Protein AF-A0A350XIQ3-F1 (afdb_monomer_lite)

Foldseek 3Di:
DPDDDDPVVVVVVLVDFPDDCPPVVVPAPPVLVVLVVVCRSVLHADDPVNLVVRCVRCVVCNVCSVVSVVCRVCVVVQLVVVVVVVCVVPVCLPPVVHVCPPVVSVVVVSSVSSD

Secondary structure (DSSP, 8-state):
-PPPPPHHHHHHHHH--SS--TTGGGTS-TTTHHHHHHHHHTT-PPPHHHHHHHHHH-GGGGGGHHHHHHHHHTHHHHHHHHHHHHHHHSTTTTSTTSTT-SHHHHHHHHHHHH-

Radius of gyration: 18.2 Å; chains: 1; bounding box: 52×26×42 Å

Structure (mmCIF, N/CA/C/O backbone):
data_AF-A0A350XIQ3-F1
#
_entry.id   AF-A0A350XIQ3-F1
#
loop_
_atom_site.group_PDB
_atom_site.id
_atom_site.type_symbol
_atom_site.label_atom_id
_atom_site.label_alt_id
_atom_site.label_comp_id
_atom_site.label_asym_id
_atom_site.label_entity_id
_atom_site.label_seq_id
_atom_site.pdbx_PDB_ins_code
_atom_site.Cartn_x
_atom_site.Cartn_y
_atom_site.Cartn_z
_atom_site.occupancy
_atom_site.B_iso_or_equiv
_atom_site.auth_seq_id
_atom_site.auth_comp_id
_atom_site.auth_asym_id
_atom_site.auth_atom_id
_atom_site.pdbx_PDB_model_num
ATOM 1 N N . MET A 1 1 ? 32.479 2.112 -3.046 1.00 43.81 1 MET A N 1
ATOM 2 C CA . MET A 1 1 ? 32.326 2.267 -1.583 1.00 43.81 1 MET A CA 1
ATOM 3 C C . MET A 1 1 ? 31.032 3.039 -1.348 1.00 43.81 1 MET A C 1
ATOM 5 O O . MET A 1 1 ? 30.939 4.151 -1.851 1.00 43.81 1 MET A O 1
ATOM 9 N N . LYS A 1 2 ? 29.997 2.452 -0.727 1.00 54.66 2 LYS A N 1
ATOM 10 C CA . LYS A 1 2 ? 28.789 3.227 -0.379 1.00 54.66 2 LYS A CA 1
ATOM 11 C C . LYS A 1 2 ? 29.186 4.212 0.734 1.00 54.66 2 LYS A C 1
ATOM 13 O O . LYS A 1 2 ? 29.777 3.752 1.710 1.00 54.66 2 LYS A O 1
ATOM 18 N N . PRO A 1 3 ? 28.948 5.527 0.591 1.00 69.25 3 PRO A N 1
ATOM 19 C CA . PRO A 1 3 ? 29.254 6.475 1.655 1.00 69.25 3 PRO A CA 1
ATOM 20 C C . PRO A 1 3 ? 28.438 6.124 2.904 1.00 69.25 3 PRO A C 1
ATOM 22 O O . PRO A 1 3 ? 27.265 5.758 2.803 1.00 69.25 3 PRO A O 1
ATOM 25 N N . ALA A 1 4 ? 29.068 6.194 4.076 1.00 82.62 4 ALA A N 1
ATOM 26 C CA . ALA A 1 4 ? 28.374 5.989 5.339 1.00 82.62 4 ALA A CA 1
ATOM 27 C C . ALA A 1 4 ? 27.405 7.156 5.583 1.00 82.62 4 ALA A C 1
ATOM 29 O O . ALA A 1 4 ? 27.775 8.319 5.425 1.00 82.62 4 ALA A O 1
ATOM 30 N N . LEU A 1 5 ? 26.164 6.842 5.958 1.00 87.69 5 LEU A N 1
ATOM 31 C CA . LEU A 1 5 ? 25.170 7.850 6.323 1.00 87.69 5 LEU A CA 1
ATOM 32 C C . LEU A 1 5 ? 25.578 8.533 7.633 1.00 87.69 5 LEU A C 1
ATOM 34 O O . LEU A 1 5 ? 26.042 7.861 8.558 1.00 87.69 5 LEU A O 1
ATOM 38 N N . SER A 1 6 ? 25.368 9.847 7.725 1.00 92.56 6 SER A N 1
ATOM 39 C CA . SER A 1 6 ? 25.554 10.576 8.981 1.00 92.56 6 SER A CA 1
ATOM 40 C C . SER A 1 6 ? 24.507 10.157 10.015 1.00 92.56 6 SER A C 1
ATOM 42 O O . SER A 1 6 ? 23.413 9.714 9.660 1.00 92.56 6 SER A O 1
ATOM 44 N N . GLU A 1 7 ? 24.809 10.335 11.302 1.00 92.25 7 GLU A N 1
ATOM 45 C CA . GLU A 1 7 ? 23.848 10.049 12.378 1.00 92.25 7 GLU A CA 1
ATOM 46 C C . GLU A 1 7 ? 22.561 10.868 12.231 1.00 92.25 7 GLU A C 1
ATOM 48 O O . GLU A 1 7 ? 21.470 10.335 12.403 1.00 92.25 7 GLU A O 1
ATOM 53 N N . ALA A 1 8 ? 22.667 12.126 11.793 1.00 91.06 8 ALA A N 1
ATOM 54 C CA . ALA A 1 8 ? 21.501 12.955 11.499 1.00 91.06 8 ALA A CA 1
ATOM 55 C C . ALA A 1 8 ? 20.597 12.326 10.424 1.00 91.06 8 ALA A C 1
ATOM 57 O O . ALA A 1 8 ? 19.379 12.309 10.576 1.00 91.06 8 ALA A O 1
ATOM 58 N N . VAL A 1 9 ? 21.181 11.762 9.359 1.00 88.56 9 VAL A N 1
ATOM 59 C CA . VAL A 1 9 ? 20.410 11.083 8.307 1.00 88.56 9 VAL A CA 1
ATOM 60 C C . VAL A 1 9 ? 19.787 9.787 8.824 1.00 88.56 9 VAL A C 1
ATOM 62 O O . VAL A 1 9 ? 18.633 9.510 8.512 1.00 88.56 9 VAL A O 1
ATOM 65 N N . LYS A 1 10 ? 20.492 9.012 9.654 1.00 86.81 10 LYS A N 1
ATOM 66 C CA . LYS A 1 10 ? 19.928 7.800 10.274 1.00 86.81 10 LYS A CA 1
ATOM 67 C C . LYS A 1 10 ? 18.735 8.122 11.173 1.00 86.81 10 LYS A C 1
ATOM 69 O O . LYS A 1 10 ? 17.738 7.410 11.130 1.00 86.81 10 LYS A O 1
ATOM 74 N N . GLU A 1 11 ? 18.811 9.201 11.946 1.00 88.12 11 GLU A N 1
ATOM 75 C CA . GLU A 1 11 ? 17.697 9.660 12.782 1.00 88.12 11 GLU A CA 1
ATOM 76 C C . GLU A 1 11 ? 16.508 10.155 11.954 1.00 88.12 11 GLU A C 1
ATOM 78 O O . GLU A 1 11 ? 15.363 9.919 12.331 1.00 88.12 11 GLU A O 1
ATOM 83 N N . LEU A 1 12 ? 16.751 10.790 10.805 1.00 86.75 12 LEU A N 1
ATOM 84 C CA . 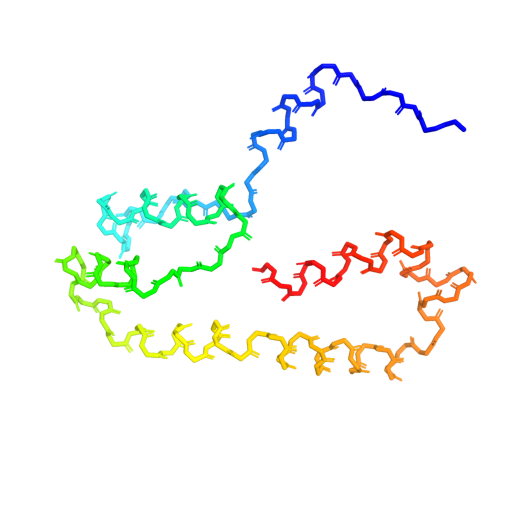LEU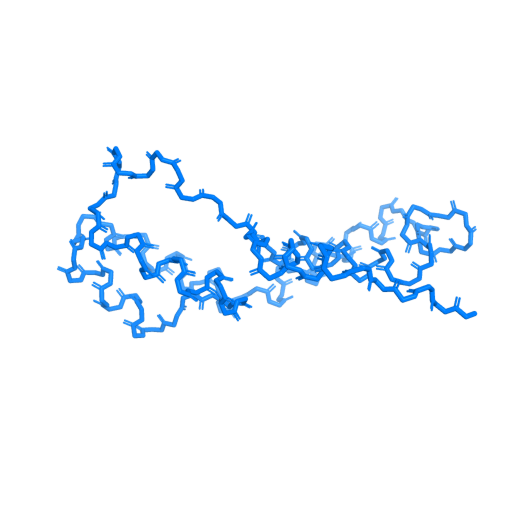 A 1 12 ? 15.679 11.159 9.880 1.00 86.75 12 LEU A CA 1
ATOM 85 C C . LEU A 1 12 ? 15.021 9.932 9.245 1.00 86.75 12 LEU A C 1
ATOM 87 O O . LEU A 1 12 ? 13.802 9.905 9.148 1.00 86.75 12 LEU A O 1
ATOM 91 N N . ILE A 1 13 ? 15.793 8.903 8.879 1.00 82.62 13 ILE A N 1
ATOM 92 C CA . ILE A 1 13 ? 15.247 7.646 8.342 1.00 82.62 13 ILE A CA 1
ATOM 93 C C . ILE A 1 13 ? 14.326 6.974 9.363 1.00 82.62 13 ILE A C 1
ATOM 95 O O . ILE A 1 13 ? 13.242 6.541 9.000 1.00 82.62 13 ILE A O 1
ATOM 99 N N . LYS A 1 14 ? 14.709 6.940 10.646 1.00 78.00 14 LYS A N 1
ATOM 100 C CA . LYS A 1 14 ? 13.860 6.382 11.715 1.00 78.00 14 LYS A CA 1
ATOM 101 C C . LYS A 1 14 ? 12.564 7.166 11.941 1.00 78.00 14 LYS A C 1
ATOM 103 O O . LYS A 1 14 ? 11.611 6.615 12.473 1.00 78.00 14 LYS A O 1
ATOM 108 N N . LYS A 1 15 ? 12.556 8.460 11.614 1.00 79.00 15 LYS A N 1
ATOM 109 C CA . LYS A 1 15 ? 11.393 9.350 11.763 1.00 79.00 15 LYS A CA 1
ATOM 110 C C . LYS A 1 15 ? 10.566 9.464 10.488 1.00 79.00 15 LYS A C 1
ATOM 112 O O . LYS A 1 15 ? 9.512 10.096 10.520 1.00 79.00 15 LYS A O 1
ATOM 117 N N . ALA A 1 16 ? 11.065 8.937 9.374 1.00 80.31 16 ALA A N 1
ATOM 118 C CA . ALA A 1 16 ? 10.355 8.965 8.114 1.00 80.31 16 ALA A CA 1
ATOM 119 C C . ALA A 1 16 ? 9.118 8.077 8.247 1.00 80.31 16 ALA A C 1
ATOM 121 O O . ALA A 1 16 ? 9.226 6.900 8.575 1.00 80.31 16 ALA A O 1
ATOM 122 N N . ARG A 1 17 ? 7.957 8.679 8.008 1.00 79.75 17 ARG A N 1
ATOM 123 C CA . ARG A 1 17 ? 6.666 8.000 7.934 1.00 79.75 17 ARG A CA 1
ATOM 124 C C . ARG A 1 17 ? 6.203 8.037 6.496 1.00 79.75 17 ARG A C 1
ATOM 126 O O . ARG A 1 17 ? 6.442 9.038 5.814 1.00 79.75 17 ARG A O 1
ATOM 133 N N . ILE A 1 18 ? 5.581 6.957 6.046 1.00 79.56 18 ILE A N 1
ATOM 134 C CA . ILE A 1 18 ? 5.051 6.889 4.686 1.00 79.56 18 ILE A CA 1
ATOM 135 C C . ILE A 1 18 ? 3.729 7.652 4.648 1.00 79.56 18 ILE A C 1
ATOM 137 O O . ILE A 1 18 ? 3.550 8.535 3.809 1.00 79.56 18 ILE A O 1
ATOM 141 N N . VAL A 1 19 ? 2.844 7.385 5.610 1.00 84.88 19 VAL A N 1
ATOM 142 C CA . VAL A 1 19 ? 1.549 8.057 5.721 1.00 84.88 19 VAL A CA 1
ATOM 143 C C . VAL A 1 19 ? 1.586 9.144 6.797 1.00 84.88 19 VAL A C 1
ATOM 145 O O . VAL A 1 19 ? 2.022 8.942 7.930 1.00 84.88 19 VAL A O 1
ATOM 148 N N . SER A 1 20 ? 1.085 10.333 6.454 1.00 87.88 20 SER A N 1
ATOM 149 C CA . SER A 1 20 ? 0.811 11.391 7.429 1.00 87.88 20 SER A CA 1
ATOM 150 C C . SER A 1 20 ? -0.659 11.361 7.833 1.00 87.88 20 SER A C 1
ATOM 152 O O . SER A 1 20 ? -1.540 11.541 6.995 1.00 87.88 20 SER A O 1
ATOM 154 N N . PHE A 1 21 ? -0.918 11.207 9.131 1.00 90.06 21 PHE A N 1
ATOM 155 C CA . PHE A 1 21 ? -2.268 11.255 9.709 1.00 90.06 21 PHE A CA 1
ATOM 156 C C . PHE A 1 21 ? -2.675 12.656 10.189 1.00 90.06 21 PHE A C 1
ATOM 158 O O . PHE A 1 21 ? -3.694 12.818 10.853 1.00 90.06 21 PHE A O 1
ATOM 165 N N . SER A 1 22 ? -1.885 13.684 9.867 1.00 90.00 22 SER A N 1
ATOM 166 C CA . SER A 1 22 ? -2.202 15.068 10.230 1.00 90.00 22 SER A CA 1
ATOM 167 C C . SER A 1 22 ? -3.556 15.486 9.644 1.00 90.00 22 SER A C 1
ATOM 169 O O . SER A 1 22 ? -3.751 15.422 8.429 1.00 90.00 22 SER A O 1
ATOM 171 N N . GLY A 1 23 ? -4.489 15.917 10.496 1.00 89.88 23 GLY A N 1
ATOM 172 C CA . GLY A 1 23 ? -5.822 16.370 10.093 1.00 89.88 23 GLY A CA 1
ATOM 173 C C . GLY A 1 23 ? -6.876 15.263 10.024 1.00 89.88 23 GLY A C 1
ATOM 174 O O . GLY A 1 23 ? -8.040 15.552 9.741 1.00 89.88 23 GLY A O 1
ATOM 175 N N . TRP A 1 24 ? -6.512 14.010 10.311 1.00 91.12 24 TRP A N 1
ATOM 176 C CA . TRP A 1 24 ? -7.470 12.903 10.362 1.00 91.12 24 TRP A CA 1
ATOM 177 C C . TRP A 1 24 ? -8.418 13.000 11.554 1.00 91.12 24 TRP A C 1
ATOM 179 O O . TRP A 1 24 ? -9.500 12.427 11.507 1.00 91.12 24 TRP A O 1
ATOM 189 N N . GLU A 1 25 ? -8.083 13.780 12.579 1.00 89.50 25 GLU A N 1
ATOM 190 C CA . GLU A 1 25 ? -8.940 14.042 13.738 1.00 89.50 25 GLU A CA 1
ATOM 191 C C . GLU A 1 25 ? -10.284 14.684 13.350 1.00 89.50 25 GLU A C 1
ATOM 193 O O . GLU A 1 25 ? -11.246 14.615 14.114 1.00 89.50 25 GLU A O 1
ATOM 198 N N . ALA A 1 26 ? -10.371 15.297 12.162 1.00 87.50 26 ALA A N 1
ATOM 199 C CA . ALA A 1 26 ? -11.610 15.861 11.631 1.00 87.50 26 ALA A CA 1
ATOM 200 C C . ALA A 1 26 ? -12.608 14.793 11.145 1.00 87.50 26 ALA A C 1
ATOM 202 O O . ALA A 1 26 ? -13.806 15.064 11.077 1.00 87.50 26 ALA A O 1
ATOM 203 N N . THR A 1 27 ? -12.131 13.599 10.783 1.00 83.62 27 THR A N 1
ATOM 204 C CA . THR A 1 27 ? -12.935 12.531 10.160 1.00 83.62 27 THR A CA 1
ATOM 205 C C . THR A 1 27 ? -12.869 11.199 10.907 1.00 83.62 27 THR A C 1
ATOM 207 O O . THR A 1 27 ? -13.730 10.346 10.707 1.00 83.62 27 THR A O 1
ATOM 210 N N . HIS A 1 28 ? -11.888 11.024 11.792 1.00 86.50 28 HIS A N 1
ATOM 211 C CA . HIS A 1 28 ? -11.614 9.795 12.524 1.00 86.50 28 HIS A CA 1
ATOM 212 C C . HIS A 1 28 ? -11.530 10.083 14.027 1.00 86.50 28 HIS A C 1
ATOM 214 O O . HIS A 1 28 ? -10.922 11.077 14.434 1.00 86.50 28 HIS A O 1
ATOM 220 N N . PRO A 1 29 ? -12.081 9.205 14.885 1.00 89.94 29 PRO A N 1
ATOM 221 C CA . PRO A 1 29 ? -11.858 9.299 16.320 1.00 89.94 29 PRO A CA 1
ATOM 222 C C . PRO A 1 29 ? -10.355 9.319 16.655 1.00 89.94 29 PRO A C 1
ATOM 224 O O . PRO A 1 29 ? -9.609 8.481 16.145 1.00 89.94 29 PRO A O 1
ATOM 227 N N . PRO A 1 30 ? -9.886 10.179 17.577 1.00 90.88 30 PRO A N 1
ATOM 228 C CA . PRO A 1 30 ? -8.470 10.219 17.950 1.00 90.88 30 PRO A CA 1
ATOM 229 C C . PRO A 1 30 ? -7.917 8.865 18.423 1.00 90.88 30 PRO A C 1
ATOM 231 O O . PRO A 1 30 ? -6.734 8.590 18.271 1.00 90.88 30 PRO A O 1
ATOM 234 N N . ALA A 1 31 ? -8.783 7.998 18.959 1.00 90.88 31 ALA A N 1
ATOM 235 C CA . ALA A 1 31 ? -8.422 6.666 19.435 1.00 90.88 31 ALA A CA 1
ATOM 236 C C . ALA A 1 31 ? -8.016 5.679 18.324 1.00 90.88 31 ALA A C 1
ATOM 238 O O . ALA A 1 31 ? -7.315 4.718 18.628 1.00 90.88 31 ALA A O 1
ATOM 239 N N . ILE A 1 32 ? -8.426 5.888 17.063 1.00 91.94 32 ILE A N 1
ATOM 240 C CA . ILE A 1 32 ? -8.069 4.972 15.961 1.00 91.94 32 ILE A CA 1
ATOM 241 C C . ILE A 1 32 ? -6.796 5.384 15.219 1.00 91.94 32 ILE A C 1
ATOM 243 O O . ILE A 1 32 ? -6.149 4.532 14.620 1.00 91.94 32 ILE A O 1
ATOM 247 N N . ILE A 1 33 ? -6.385 6.653 15.301 1.00 93.19 33 ILE A N 1
ATOM 248 C CA . ILE A 1 33 ? -5.171 7.158 14.635 1.00 93.19 33 ILE A CA 1
ATOM 249 C C . ILE A 1 33 ? -3.905 6.386 15.062 1.00 93.19 33 ILE A C 1
ATOM 251 O O . ILE A 1 33 ? -3.142 5.988 14.180 1.00 93.19 33 ILE A O 1
ATOM 255 N N . PRO A 1 34 ? -3.679 6.078 16.359 1.00 93.25 34 PRO A N 1
ATOM 256 C CA . PRO A 1 34 ? -2.527 5.278 16.775 1.00 93.25 34 PRO A CA 1
ATOM 257 C C . PRO A 1 34 ? -2.487 3.868 16.174 1.00 93.25 34 PRO A C 1
ATOM 259 O O . PRO A 1 34 ? -1.399 3.329 16.001 1.00 93.25 34 PRO A O 1
ATOM 262 N N . LEU A 1 35 ? -3.641 3.275 15.840 1.00 93.62 35 LEU A N 1
ATOM 263 C CA . LEU A 1 35 ? -3.700 1.945 15.222 1.00 93.62 35 LEU A CA 1
ATOM 264 C C . LEU A 1 35 ? -3.174 1.982 13.785 1.00 93.62 35 LEU A C 1
ATOM 266 O O . LEU A 1 35 ? -2.387 1.124 13.394 1.00 93.62 35 LEU A O 1
ATOM 270 N N . PHE A 1 36 ? -3.550 3.010 13.020 1.00 93.12 36 PHE A N 1
ATOM 271 C CA . PHE A 1 36 ? -2.992 3.217 11.684 1.00 93.12 36 PHE A CA 1
ATOM 272 C C . PHE A 1 36 ? -1.504 3.570 11.740 1.00 93.12 36 PHE A C 1
ATOM 274 O O . PHE A 1 36 ? -0.728 3.032 10.955 1.00 93.12 36 PHE A O 1
ATOM 281 N N . GLN A 1 37 ? -1.095 4.417 12.692 1.00 92.31 37 GLN A N 1
ATOM 282 C CA . GLN A 1 37 ? 0.313 4.782 12.854 1.00 92.31 37 GLN A CA 1
ATOM 283 C C . GLN A 1 37 ? 1.182 3.569 13.198 1.00 92.31 37 GLN A C 1
ATOM 285 O O . GLN A 1 37 ? 2.271 3.451 12.656 1.00 92.31 37 GLN A O 1
ATOM 290 N N . ALA A 1 38 ? 0.709 2.653 14.048 1.00 93.25 38 ALA A N 1
ATOM 291 C CA . ALA A 1 38 ? 1.454 1.440 14.375 1.00 93.25 38 ALA A CA 1
ATOM 292 C C . ALA A 1 38 ? 1.668 0.543 13.143 1.00 93.25 38 ALA A C 1
ATOM 294 O O . ALA A 1 38 ? 2.763 0.027 12.941 1.00 93.25 38 ALA A O 1
ATOM 295 N N . ALA A 1 39 ? 0.649 0.389 12.292 1.00 93.69 39 ALA A N 1
ATOM 296 C CA . ALA A 1 39 ? 0.780 -0.375 11.053 1.00 93.69 39 ALA A CA 1
ATOM 297 C C . ALA A 1 39 ? 1.752 0.291 10.053 1.00 93.69 39 ALA A C 1
ATOM 299 O O . ALA A 1 39 ? 2.580 -0.404 9.463 1.00 93.69 39 ALA A O 1
ATOM 300 N N . ASP A 1 40 ? 1.696 1.624 9.916 1.00 91.62 40 ASP A N 1
ATOM 301 C CA . ASP A 1 40 ? 2.620 2.419 9.085 1.00 91.62 40 ASP A CA 1
ATOM 302 C C . ASP A 1 40 ? 4.070 2.327 9.587 1.00 91.62 40 ASP A C 1
ATOM 304 O O . ASP A 1 40 ? 4.974 2.022 8.809 1.00 91.62 40 ASP A O 1
ATOM 308 N N . ASP A 1 41 ? 4.285 2.495 10.896 1.00 89.38 41 ASP A N 1
ATOM 309 C CA . ASP A 1 41 ? 5.603 2.397 11.538 1.00 89.38 41 ASP A CA 1
ATOM 310 C C . ASP A 1 41 ? 6.212 0.986 11.380 1.00 89.38 41 ASP A C 1
ATOM 312 O O . ASP A 1 41 ? 7.431 0.833 11.276 1.00 89.38 41 ASP A O 1
ATOM 316 N N . GLU A 1 42 ? 5.369 -0.052 11.339 1.00 90.62 42 GLU A N 1
ATOM 317 C CA . GLU A 1 42 ? 5.767 -1.445 11.103 1.00 90.62 42 GLU A CA 1
ATOM 318 C C . GLU A 1 42 ? 5.883 -1.804 9.608 1.00 90.62 42 GLU A C 1
ATOM 320 O O . GLU A 1 42 ? 6.290 -2.920 9.277 1.00 90.62 42 GLU A O 1
ATOM 325 N N . GLY A 1 43 ? 5.548 -0.883 8.697 1.00 89.75 43 GLY A N 1
ATOM 326 C CA . GLY A 1 43 ? 5.617 -1.106 7.254 1.00 89.75 43 GLY A CA 1
ATOM 327 C C . GLY A 1 43 ? 4.717 -2.249 6.780 1.00 89.75 43 GLY A C 1
ATOM 328 O O . GLY A 1 43 ? 5.113 -3.030 5.914 1.00 89.75 43 GLY A O 1
ATOM 329 N N . ARG A 1 44 ? 3.521 -2.383 7.367 1.00 93.50 44 ARG A N 1
ATOM 330 C CA . ARG A 1 44 ? 2.550 -3.438 7.041 1.00 93.50 44 ARG A CA 1
ATOM 331 C C . ARG A 1 44 ? 1.137 -2.884 6.898 1.00 93.50 44 ARG A C 1
ATOM 333 O O . ARG A 1 44 ? 0.787 -1.859 7.469 1.00 93.50 44 ARG A O 1
ATOM 340 N N . TYR A 1 45 ? 0.281 -3.623 6.203 1.00 95.12 45 TYR A N 1
ATOM 341 C CA . TYR A 1 45 ? -1.153 -3.353 6.251 1.00 95.12 45 TYR A CA 1
ATOM 342 C C . TYR A 1 45 ? -1.763 -3.728 7.608 1.00 95.12 45 TYR A C 1
ATOM 344 O O . TYR A 1 45 ? -1.192 -4.481 8.407 1.00 95.12 45 TYR A O 1
ATOM 352 N N . LEU A 1 46 ? -2.980 -3.234 7.831 1.00 95.75 46 LEU A N 1
ATOM 353 C CA . LEU A 1 46 ? -3.804 -3.601 8.976 1.00 95.75 46 LEU A CA 1
ATOM 354 C C . LEU A 1 46 ? -4.091 -5.107 8.990 1.00 95.75 46 LEU A C 1
ATOM 356 O O . LEU A 1 46 ? -4.522 -5.707 8.002 1.00 95.75 46 LEU A O 1
ATOM 360 N N . THR A 1 47 ? -3.881 -5.721 10.145 1.00 97.12 47 THR A N 1
ATOM 361 C CA . THR A 1 47 ? -4.257 -7.107 10.415 1.00 97.12 47 THR A CA 1
ATOM 362 C C . THR A 1 47 ? -5.748 -7.215 10.714 1.00 97.12 47 THR A C 1
ATOM 364 O O . THR A 1 47 ? -6.43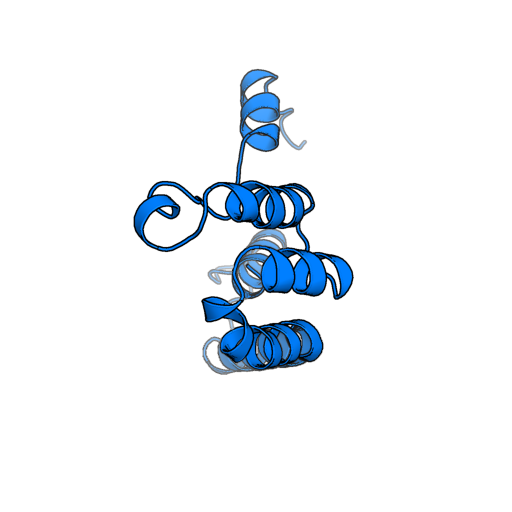7 -6.226 10.961 1.00 97.12 47 THR A O 1
ATOM 367 N N . ASP A 1 48 ? -6.264 -8.442 10.747 1.00 97.06 48 ASP A N 1
ATOM 368 C CA . ASP A 1 48 ? -7.642 -8.692 11.181 1.00 97.06 48 ASP A CA 1
ATOM 369 C C . ASP A 1 48 ? -7.897 -8.226 12.624 1.00 97.06 48 ASP A C 1
ATOM 371 O O . ASP A 1 48 ? -8.995 -7.764 12.933 1.00 97.06 48 ASP A O 1
ATOM 375 N N . ALA A 1 49 ? -6.875 -8.277 13.485 1.00 96.62 49 ALA A N 1
ATOM 376 C CA . ALA A 1 49 ? -6.952 -7.747 14.841 1.00 96.62 49 ALA A CA 1
ATOM 377 C C . ALA A 1 49 ? -7.062 -6.213 14.849 1.00 96.62 49 ALA A C 1
ATOM 379 O O . ALA A 1 49 ? -7.901 -5.674 15.572 1.00 96.62 49 ALA A O 1
ATOM 380 N N . ASP A 1 50 ? -6.283 -5.519 14.012 1.00 95.81 50 ASP A N 1
ATOM 381 C CA . ASP A 1 50 ? -6.363 -4.058 13.890 1.00 95.81 50 ASP A CA 1
ATOM 382 C C . ASP A 1 50 ? -7.746 -3.631 13.378 1.00 95.81 50 ASP A C 1
ATOM 384 O O . ASP A 1 50 ? -8.372 -2.735 13.944 1.00 95.81 50 ASP A O 1
ATOM 388 N N . PHE A 1 51 ? -8.277 -4.323 12.362 1.00 95.62 51 PHE A N 1
ATOM 389 C CA . PHE A 1 51 ? -9.626 -4.067 11.852 1.00 95.62 51 PHE A CA 1
ATOM 390 C C . PHE A 1 51 ? -10.700 -4.256 12.924 1.00 95.62 51 PHE A C 1
ATOM 392 O O . PHE A 1 51 ? -11.599 -3.424 13.034 1.00 95.62 51 PHE A O 1
ATOM 399 N N . GLN A 1 52 ? -10.599 -5.302 13.749 1.00 95.19 52 GLN A N 1
ATOM 400 C CA . GLN A 1 52 ? -11.547 -5.522 14.840 1.00 95.19 52 GLN A CA 1
ATOM 401 C C . GLN A 1 52 ? -11.495 -4.396 15.883 1.00 95.19 52 GLN A C 1
ATOM 403 O O . GLN A 1 52 ? -12.534 -3.968 16.391 1.00 95.19 52 GLN A O 1
ATOM 408 N N . GLN A 1 53 ? -10.299 -3.897 16.202 1.00 94.44 53 GLN A N 1
ATOM 409 C CA . GLN A 1 53 ? -10.131 -2.770 17.120 1.00 94.44 53 GLN A CA 1
ATOM 410 C C . GLN A 1 53 ? -10.697 -1.473 16.532 1.00 94.44 53 GLN A C 1
ATOM 412 O O . GLN A 1 53 ? -11.451 -0.776 17.213 1.00 94.44 53 GLN A O 1
ATOM 417 N N . ILE A 1 54 ? -10.407 -1.182 15.260 1.00 93.19 54 ILE A N 1
ATOM 418 C CA . ILE A 1 54 ? -10.949 -0.019 14.546 1.00 93.19 54 ILE A CA 1
ATOM 419 C C . ILE A 1 54 ? -12.477 -0.085 14.499 1.00 93.19 54 ILE A C 1
ATOM 421 O O . ILE A 1 54 ? -13.131 0.908 14.807 1.00 93.19 54 ILE A O 1
ATOM 425 N N . GLN A 1 55 ? -13.054 -1.250 14.193 1.00 93.38 55 GLN A N 1
ATOM 426 C CA . GLN A 1 55 ? -14.502 -1.453 14.169 1.00 93.38 55 GLN A CA 1
ATOM 427 C C . GLN A 1 55 ? -15.157 -1.115 15.512 1.00 93.38 55 GLN A C 1
ATOM 429 O O . GLN A 1 55 ? -16.185 -0.441 15.548 1.00 93.38 55 GLN A O 1
ATOM 434 N N . ASN A 1 56 ? -14.555 -1.553 16.619 1.00 93.06 56 ASN A N 1
ATOM 435 C CA . ASN A 1 56 ? -15.083 -1.292 17.957 1.00 93.06 56 ASN A CA 1
ATOM 436 C C . ASN A 1 56 ? -15.014 0.198 18.328 1.00 93.06 56 ASN A C 1
ATOM 438 O O . ASN A 1 56 ? -15.893 0.704 19.022 1.00 93.06 56 ASN A O 1
ATOM 442 N N . LEU A 1 57 ? -13.969 0.896 17.876 1.00 91.69 57 LEU A N 1
ATOM 443 C CA . LEU A 1 57 ? -13.715 2.305 18.194 1.00 91.69 57 LEU A CA 1
ATOM 444 C C . LEU A 1 57 ? -14.408 3.284 17.235 1.00 91.69 57 LEU A C 1
ATOM 446 O O . LEU A 1 57 ? -14.672 4.425 17.612 1.00 91.69 57 LEU A O 1
ATOM 450 N N . SER A 1 58 ? -14.700 2.858 16.006 1.00 89.06 58 SER A N 1
ATOM 451 C CA . SER A 1 58 ? -15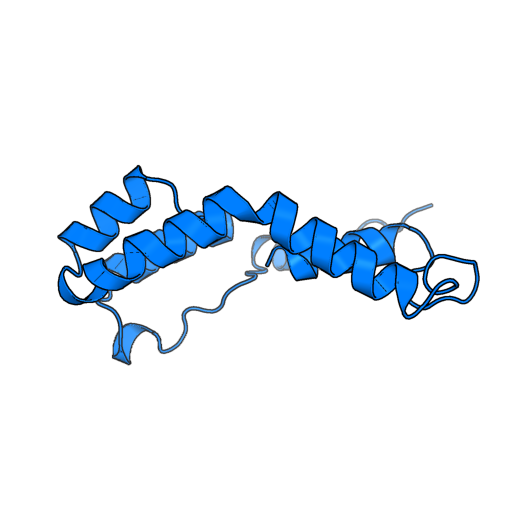.375 3.655 14.982 1.00 89.06 58 SER A CA 1
ATOM 452 C C . SER A 1 58 ? -16.350 2.798 14.159 1.00 89.06 58 SER A C 1
ATOM 454 O O . SER A 1 58 ? -16.115 2.544 12.972 1.00 89.06 58 SER A O 1
ATOM 456 N N . PRO A 1 59 ? -17.488 2.368 14.745 1.00 87.25 59 PRO A N 1
ATOM 457 C CA . PRO A 1 59 ? -18.453 1.505 14.061 1.00 87.25 59 PRO A CA 1
ATOM 458 C C . PRO A 1 59 ? -18.980 2.086 12.746 1.00 87.25 59 PRO A C 1
ATOM 460 O O . PRO A 1 59 ? -19.290 1.332 11.828 1.00 87.25 59 PRO A O 1
ATOM 463 N N . ALA A 1 60 ? -19.017 3.417 12.624 1.00 85.50 60 ALA A N 1
ATOM 464 C CA . ALA A 1 60 ? -19.417 4.123 11.408 1.00 85.50 60 ALA A CA 1
ATOM 465 C C . ALA A 1 60 ? -18.505 3.841 10.197 1.00 85.50 60 ALA A C 1
ATOM 467 O O . ALA A 1 60 ? -18.916 4.053 9.063 1.00 85.50 60 ALA A O 1
ATOM 468 N N . THR A 1 61 ? -17.281 3.353 10.424 1.00 82.44 61 THR A N 1
ATOM 469 C CA . THR A 1 61 ? -16.327 2.992 9.359 1.00 82.44 61 THR A CA 1
ATOM 470 C C . THR A 1 61 ? -16.352 1.505 9.001 1.00 82.44 61 THR A C 1
ATOM 472 O O . THR A 1 61 ? -15.631 1.078 8.101 1.00 82.44 61 THR A O 1
ATOM 475 N N . SER A 1 62 ? -17.201 0.709 9.666 1.00 85.94 62 SER A N 1
ATOM 476 C CA . SER A 1 62 ? -17.250 -0.751 9.494 1.00 85.94 62 SER A CA 1
ATOM 477 C C . SER A 1 62 ? -17.518 -1.177 8.056 1.00 85.94 62 SER A C 1
ATOM 479 O O . SER A 1 62 ? -16.956 -2.171 7.606 1.00 85.94 62 SER A O 1
ATOM 481 N N . ASP A 1 63 ? -18.330 -0.413 7.324 1.00 91.19 63 ASP A N 1
ATOM 482 C CA . ASP A 1 63 ? -18.706 -0.734 5.944 1.00 91.19 63 ASP A CA 1
ATOM 483 C C . ASP A 1 63 ? -17.508 -0.678 4.978 1.00 91.19 63 ASP A C 1
ATOM 485 O O . ASP A 1 63 ? -17.531 -1.302 3.918 1.00 91.19 63 ASP A O 1
ATOM 489 N N . LEU A 1 64 ? -16.429 0.018 5.356 1.00 91.94 64 LEU A N 1
ATOM 490 C CA . LEU A 1 64 ? -15.193 0.107 4.574 1.00 91.94 64 LEU A CA 1
ATOM 491 C C . LEU A 1 64 ? -14.225 -1.051 4.857 1.00 91.94 64 LEU A C 1
ATOM 493 O O . LEU A 1 64 ? -13.343 -1.326 4.042 1.00 91.94 64 LEU A O 1
ATOM 497 N N . ILE A 1 65 ? -14.384 -1.760 5.981 1.00 94.06 65 ILE A N 1
ATOM 498 C CA . ILE A 1 65 ? -13.469 -2.835 6.394 1.00 94.06 65 ILE A CA 1
ATOM 499 C C . ILE A 1 65 ? -13.418 -3.978 5.368 1.00 94.06 65 ILE A C 1
ATOM 501 O O . ILE A 1 65 ? -12.309 -4.386 5.023 1.00 94.06 65 ILE A O 1
ATOM 505 N N . PRO A 1 66 ? -14.540 -4.492 4.819 1.00 96.31 66 PRO A N 1
ATOM 506 C CA . PRO A 1 66 ? -14.483 -5.543 3.802 1.00 96.31 66 PRO A CA 1
ATOM 507 C C . PRO A 1 66 ? -13.690 -5.132 2.557 1.00 96.31 66 PRO A C 1
ATOM 509 O O . PRO A 1 66 ? -12.935 -5.938 2.018 1.00 96.31 66 PRO A O 1
ATOM 512 N N . VAL A 1 67 ? -13.818 -3.870 2.133 1.00 96.75 67 VAL A N 1
ATOM 513 C CA . VAL A 1 67 ? -13.072 -3.324 0.990 1.00 96.75 67 VAL A CA 1
ATOM 514 C C . VAL A 1 67 ? -11.582 -3.248 1.317 1.00 96.75 67 VAL A C 1
ATOM 516 O O . VAL A 1 67 ? -10.760 -3.720 0.536 1.00 96.75 67 VAL A O 1
ATOM 519 N N . ALA A 1 68 ? -11.225 -2.727 2.492 1.00 95.75 68 ALA A N 1
ATOM 520 C CA . ALA A 1 68 ? -9.834 -2.648 2.931 1.00 95.75 68 ALA A CA 1
ATOM 521 C C . ALA A 1 68 ? -9.178 -4.037 3.046 1.00 95.75 68 ALA A C 1
ATOM 523 O O . ALA A 1 68 ? -8.036 -4.212 2.621 1.00 95.75 68 ALA A O 1
ATOM 524 N N . LYS A 1 69 ? -9.905 -5.040 3.561 1.00 97.56 69 LYS A N 1
ATOM 525 C CA . LYS A 1 69 ? -9.436 -6.434 3.610 1.00 97.56 69 LYS A CA 1
ATOM 526 C C . LYS A 1 69 ? -9.217 -7.003 2.213 1.00 97.56 69 LYS A C 1
ATOM 528 O O . LYS A 1 69 ? -8.160 -7.566 1.966 1.00 97.56 69 LYS A O 1
ATOM 533 N N . LEU A 1 70 ? -10.166 -6.807 1.294 1.00 97.88 70 LEU A N 1
ATOM 534 C CA . LEU A 1 70 ? -10.026 -7.271 -0.087 1.00 97.88 70 LEU A CA 1
ATOM 535 C C . LEU A 1 70 ? -8.775 -6.685 -0.755 1.00 97.88 70 LEU A C 1
ATOM 537 O O . LEU A 1 70 ? -8.021 -7.426 -1.377 1.00 97.88 70 LEU A O 1
ATOM 541 N N . LEU A 1 71 ? -8.537 -5.379 -0.601 1.00 97.44 71 LEU A N 1
ATOM 542 C CA . LEU A 1 71 ? -7.353 -4.715 -1.155 1.00 97.44 71 LEU A CA 1
ATOM 543 C C . LEU A 1 71 ? -6.057 -5.265 -0.548 1.00 97.44 71 LEU A C 1
ATOM 545 O O . LEU A 1 71 ? -5.145 -5.625 -1.288 1.00 97.44 71 LEU A O 1
ATOM 549 N N . ARG A 1 72 ? -5.995 -5.397 0.783 1.00 96.69 72 ARG A N 1
ATOM 550 C CA . ARG A 1 72 ? -4.849 -5.988 1.488 1.00 96.69 72 ARG A CA 1
ATOM 551 C C . ARG A 1 72 ? -4.560 -7.408 1.007 1.00 96.69 72 ARG A C 1
ATOM 553 O O . ARG A 1 72 ? -3.416 -7.734 0.710 1.00 96.69 72 ARG A O 1
ATOM 560 N N . ASP A 1 73 ? -5.586 -8.250 0.952 1.00 97.88 73 ASP A N 1
ATOM 561 C CA . ASP A 1 73 ? -5.443 -9.676 0.652 1.00 97.88 73 ASP A CA 1
ATOM 562 C C . ASP A 1 73 ? -5.054 -9.912 -0.819 1.00 97.88 73 ASP A C 1
ATOM 564 O O . ASP A 1 73 ? -4.502 -10.957 -1.156 1.00 97.88 73 ASP A O 1
ATOM 568 N N . ARG A 1 74 ? -5.305 -8.927 -1.692 1.00 97.75 74 ARG A N 1
ATOM 569 C CA . ARG A 1 74 ? -5.017 -8.967 -3.134 1.00 97.75 74 ARG A CA 1
ATOM 570 C C . ARG A 1 74 ? -3.826 -8.097 -3.543 1.00 97.75 74 ARG A C 1
ATOM 572 O O . ARG A 1 74 ? -3.556 -7.990 -4.735 1.00 97.75 74 ARG A O 1
ATOM 579 N N . VAL A 1 75 ? -3.106 -7.492 -2.593 1.00 96.38 75 VAL A N 1
ATOM 580 C CA . VAL A 1 75 ? -2.041 -6.516 -2.887 1.00 96.38 75 VAL A CA 1
ATOM 581 C C . VAL A 1 75 ? -1.000 -7.049 -3.867 1.00 96.38 75 VAL A C 1
ATOM 583 O O . VAL A 1 75 ? -0.624 -6.340 -4.792 1.00 96.38 75 VAL A O 1
ATOM 586 N N . THR A 1 76 ? -0.542 -8.292 -3.693 1.00 95.25 76 THR A N 1
ATOM 587 C CA . THR A 1 76 ? 0.487 -8.873 -4.561 1.00 95.25 76 THR A CA 1
ATOM 588 C C . THR A 1 76 ? 0.014 -8.905 -6.008 1.00 95.25 76 THR A C 1
ATOM 590 O O . THR A 1 76 ? 0.735 -8.446 -6.883 1.00 95.25 76 THR A O 1
ATOM 593 N N . GLU A 1 77 ? -1.223 -9.349 -6.240 1.00 97.69 77 GLU A N 1
ATOM 594 C CA . GLU A 1 77 ? -1.818 -9.394 -7.578 1.00 97.69 77 GLU A CA 1
ATOM 595 C C . GLU A 1 77 ? -1.957 -7.981 -8.165 1.00 97.69 77 GLU A C 1
ATOM 597 O O . GLU A 1 77 ? -1.519 -7.735 -9.282 1.00 97.69 77 GLU A O 1
ATOM 602 N N . ILE A 1 78 ? -2.474 -7.027 -7.383 1.00 96.81 78 ILE A N 1
ATOM 603 C CA . ILE A 1 78 ? -2.663 -5.633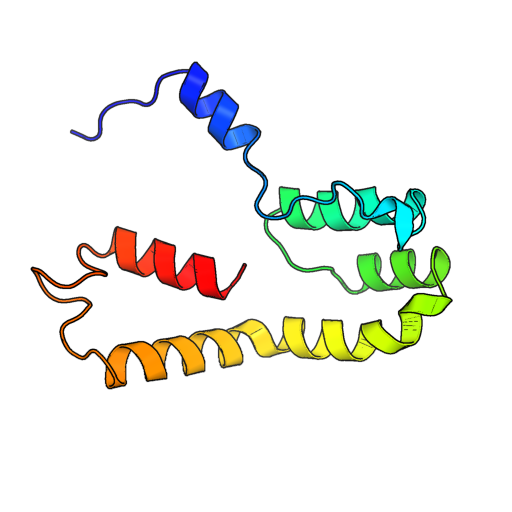 -7.820 1.00 96.81 78 ILE A CA 1
ATOM 604 C C . ILE A 1 78 ? -1.324 -4.980 -8.202 1.00 96.81 78 ILE A C 1
ATOM 606 O O . ILE A 1 78 ? -1.215 -4.338 -9.248 1.00 96.81 78 ILE A O 1
ATOM 610 N N . VAL A 1 79 ? -0.299 -5.135 -7.360 1.00 96.50 79 VAL A N 1
ATOM 611 C CA . VAL A 1 79 ? 1.028 -4.543 -7.582 1.00 96.50 79 VAL A CA 1
ATOM 612 C C . VAL A 1 79 ? 1.742 -5.215 -8.754 1.00 96.50 79 VAL A C 1
ATOM 614 O O . VAL A 1 79 ? 2.394 -4.523 -9.537 1.00 96.50 79 VAL A O 1
ATOM 617 N N . ASP A 1 80 ? 1.626 -6.536 -8.900 1.00 96.75 80 ASP A N 1
ATOM 618 C CA . ASP A 1 80 ? 2.249 -7.266 -10.005 1.00 96.75 80 ASP A CA 1
ATOM 619 C C . ASP A 1 80 ? 1.593 -6.926 -11.351 1.00 96.75 80 ASP A C 1
ATOM 621 O O . ASP A 1 80 ? 2.313 -6.649 -12.313 1.00 96.75 80 ASP A O 1
ATOM 625 N N . GLU A 1 81 ? 0.262 -6.833 -11.412 1.00 97.75 81 GLU A N 1
ATOM 626 C CA . GLU A 1 81 ? -0.459 -6.375 -12.608 1.00 97.75 81 GLU A CA 1
ATOM 627 C C . GLU A 1 81 ? -0.066 -4.934 -12.977 1.00 97.75 81 GLU A C 1
ATOM 629 O O . GLU A 1 81 ? 0.262 -4.641 -14.130 1.00 97.75 81 GLU A O 1
ATOM 634 N N . ALA A 1 82 ? -0.016 -4.023 -11.999 1.00 96.62 82 ALA A N 1
ATOM 635 C CA . ALA A 1 82 ? 0.422 -2.648 -12.233 1.00 96.62 82 ALA A CA 1
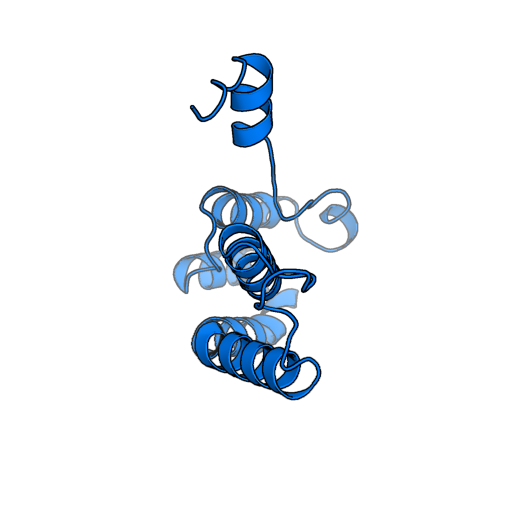ATOM 636 C C . ALA A 1 82 ? 1.873 -2.587 -12.742 1.00 96.62 82 ALA A C 1
ATOM 638 O O . ALA A 1 82 ? 2.188 -1.826 -13.664 1.00 96.62 82 ALA A O 1
ATOM 639 N N . ARG A 1 83 ? 2.765 -3.412 -12.178 1.00 96.56 83 ARG A N 1
ATOM 640 C CA . ARG A 1 83 ? 4.154 -3.533 -12.634 1.00 96.56 83 ARG A CA 1
ATOM 641 C C . ARG A 1 83 ? 4.216 -4.020 -14.080 1.00 96.56 83 ARG A C 1
ATOM 643 O O . ARG A 1 83 ? 4.956 -3.439 -14.873 1.00 96.56 83 ARG A O 1
ATOM 650 N N . GLU A 1 84 ? 3.456 -5.051 -14.437 1.00 97.50 84 GLU A N 1
ATOM 651 C CA . GLU A 1 84 ? 3.417 -5.593 -15.799 1.00 97.50 84 GLU A CA 1
ATOM 652 C C . GLU A 1 84 ? 2.973 -4.534 -16.815 1.00 97.50 84 GLU A C 1
ATOM 654 O O . GLU A 1 84 ? 3.608 -4.373 -17.863 1.00 97.50 84 GLU A O 1
ATOM 659 N N . VAL A 1 85 ? 1.948 -3.745 -16.481 1.00 98.00 85 VAL A N 1
ATOM 660 C CA . VAL A 1 85 ? 1.480 -2.638 -17.326 1.00 98.00 85 VAL A CA 1
ATOM 661 C C . VAL A 1 85 ? 2.583 -1.600 -17.544 1.00 98.00 85 VAL A C 1
ATOM 663 O O . VAL A 1 85 ? 2.801 -1.173 -18.681 1.00 98.00 85 VAL A O 1
ATOM 666 N N . VAL A 1 86 ? 3.319 -1.212 -16.496 1.00 97.31 86 VAL A N 1
ATOM 667 C CA . VAL A 1 86 ? 4.445 -0.265 -16.618 1.00 97.31 86 VAL A CA 1
ATOM 668 C C . VAL A 1 86 ? 5.537 -0.819 -17.524 1.00 97.31 86 VAL A C 1
ATOM 670 O O . VAL A 1 86 ? 5.995 -0.115 -18.424 1.00 97.31 86 VAL A O 1
ATOM 673 N N . LEU A 1 87 ? 5.943 -2.071 -17.313 1.00 97.06 87 LEU A N 1
ATOM 674 C CA . LEU A 1 87 ? 7.006 -2.701 -18.097 1.00 97.06 87 LEU A CA 1
ATOM 675 C C . LEU A 1 87 ? 6.602 -2.887 -19.563 1.00 97.06 87 LEU A C 1
ATOM 677 O O . LEU A 1 87 ? 7.429 -2.706 -20.450 1.00 97.06 87 LEU A O 1
ATOM 681 N N . THR A 1 88 ? 5.330 -3.179 -19.828 1.00 98.12 88 THR A N 1
ATOM 682 C CA . THR A 1 88 ? 4.798 -3.291 -21.193 1.00 98.12 88 THR A CA 1
ATOM 683 C C . THR A 1 88 ? 4.717 -1.927 -21.881 1.00 98.12 88 THR A C 1
ATOM 685 O O . THR A 1 88 ? 5.036 -1.805 -23.061 1.00 98.12 88 THR A O 1
ATOM 688 N N . THR A 1 89 ? 4.317 -0.886 -21.146 1.00 98.19 89 THR A N 1
ATOM 689 C CA . THR A 1 89 ? 4.195 0.483 -21.675 1.00 98.19 89 THR A CA 1
ATOM 690 C C . THR A 1 89 ? 5.565 1.111 -21.940 1.00 98.19 89 THR A C 1
ATOM 692 O O . THR A 1 89 ? 5.733 1.856 -22.906 1.00 98.19 89 THR A O 1
ATOM 695 N N . PHE A 1 90 ? 6.557 0.798 -21.102 1.00 97.44 90 PHE A N 1
ATOM 696 C CA . PHE A 1 90 ? 7.912 1.337 -21.175 1.00 97.44 90 PHE A CA 1
ATOM 697 C C . PHE A 1 90 ? 8.957 0.201 -21.161 1.00 97.44 90 PHE A C 1
ATOM 699 O O . PHE A 1 90 ? 9.625 -0.005 -20.145 1.00 97.44 90 PHE A O 1
ATOM 706 N N . PRO A 1 91 ? 9.147 -0.525 -22.279 1.00 96.69 91 PRO A N 1
ATOM 707 C CA . PRO A 1 91 ? 9.967 -1.745 -22.319 1.00 96.69 91 PRO A CA 1
ATOM 708 C C . PRO A 1 91 ? 11.436 -1.531 -21.921 1.00 96.69 91 PRO A C 1
ATOM 710 O O . PRO A 1 91 ? 12.057 -2.418 -21.337 1.00 96.69 91 PRO A O 1
ATOM 713 N N . ASP A 1 92 ? 11.980 -0.334 -22.160 1.00 97.62 92 ASP A N 1
ATOM 714 C CA . ASP A 1 92 ? 13.379 -0.004 -21.863 1.00 97.62 92 ASP A CA 1
ATOM 715 C C . ASP A 1 92 ? 13.575 0.678 -20.497 1.00 97.62 92 ASP A C 1
ATOM 717 O O . ASP A 1 92 ? 14.690 1.064 -20.144 1.00 97.62 92 ASP A O 1
ATOM 721 N N . ILE A 1 93 ? 12.516 0.846 -19.692 1.00 97.50 93 ILE A N 1
ATOM 722 C CA . ILE A 1 93 ? 12.576 1.655 -18.463 1.00 97.50 93 ILE A CA 1
ATOM 723 C C . ILE A 1 93 ? 13.544 1.090 -17.413 1.00 97.50 93 ILE A C 1
ATOM 725 O O . ILE A 1 93 ? 14.062 1.843 -16.589 1.00 97.50 93 ILE A O 1
ATOM 729 N N . THR A 1 94 ? 13.818 -0.215 -17.454 1.00 96.69 94 THR A N 1
ATOM 730 C CA . THR A 1 94 ? 14.752 -0.915 -16.557 1.00 96.69 94 THR A CA 1
ATOM 731 C C . THR A 1 94 ? 16.147 -1.109 -17.159 1.00 96.69 94 THR A C 1
ATOM 733 O O . THR A 1 94 ? 17.053 -1.549 -16.450 1.00 96.69 94 THR A O 1
ATOM 736 N N . GLN A 1 95 ? 16.348 -0.775 -18.438 1.00 97.06 95 GLN A N 1
ATOM 737 C CA . GLN A 1 95 ? 17.636 -0.883 -19.130 1.00 97.06 95 GLN A CA 1
ATOM 738 C C . GLN A 1 95 ? 18.554 0.305 -18.799 1.00 97.06 95 GLN A C 1
ATOM 740 O O . GLN A 1 95 ? 18.073 1.339 -18.329 1.00 97.06 95 GLN A O 1
ATOM 745 N N . PRO A 1 96 ? 19.878 0.219 -19.041 1.00 97.31 96 PRO A N 1
ATOM 746 C CA . PRO A 1 96 ? 20.779 1.356 -18.866 1.00 97.31 96 PRO A CA 1
ATOM 747 C C . PRO A 1 96 ? 20.284 2.615 -19.597 1.00 97.31 96 PRO A C 1
ATOM 749 O O . PRO A 1 96 ? 20.118 2.614 -20.812 1.00 97.31 96 PRO A O 1
ATOM 752 N N . GLY A 1 97 ? 20.065 3.695 -18.843 1.00 95.00 97 GLY A N 1
ATOM 753 C CA . GLY A 1 97 ? 19.490 4.951 -19.350 1.00 95.00 97 GLY A CA 1
ATOM 754 C C . GLY A 1 97 ? 17.977 5.093 -19.138 1.00 95.00 97 GLY A C 1
ATOM 755 O O . GLY A 1 97 ? 17.463 6.205 -19.228 1.00 95.00 97 GLY A O 1
ATOM 756 N N . GLY A 1 98 ? 17.280 4.010 -18.788 1.00 96.25 98 GLY A N 1
ATOM 757 C CA . GLY A 1 98 ? 15.871 4.012 -18.401 1.00 96.25 98 GLY A CA 1
ATOM 758 C C . GLY A 1 98 ? 15.627 4.577 -16.996 1.00 96.25 98 GLY A C 1
ATOM 759 O O . GLY A 1 98 ? 16.505 4.569 -16.129 1.00 96.25 98 GLY A O 1
ATOM 760 N N . GLY A 1 99 ? 14.409 5.076 -16.753 1.00 95.25 99 GLY A N 1
ATOM 761 C CA . GLY A 1 99 ? 14.046 5.769 -15.507 1.00 95.25 99 GLY A CA 1
ATOM 762 C C . GLY A 1 99 ? 14.124 4.909 -14.237 1.00 95.25 99 GLY A C 1
ATOM 763 O O . GLY A 1 99 ? 14.367 5.442 -13.151 1.00 95.25 99 GLY A O 1
ATOM 764 N N . LEU A 1 100 ? 13.981 3.589 -14.378 1.00 96.25 100 LEU A N 1
ATOM 765 C CA . LEU A 1 100 ? 14.053 2.601 -13.298 1.00 96.25 100 LEU A CA 1
ATOM 766 C C . LEU A 1 100 ? 15.407 1.875 -13.232 1.00 96.25 100 LEU A C 1
ATOM 768 O O . LEU A 1 100 ? 15.571 0.951 -12.437 1.00 96.25 100 LEU A O 1
ATOM 772 N N . TYR A 1 101 ? 16.402 2.314 -14.007 1.00 95.75 101 TYR A N 1
ATOM 773 C CA . TYR A 1 101 ? 17.782 1.849 -13.891 1.00 95.75 101 TYR A CA 1
ATOM 774 C C . TYR A 1 101 ? 18.617 2.777 -12.987 1.00 95.75 101 TYR A C 1
ATOM 776 O O . TYR A 1 101 ? 18.519 4.002 -13.089 1.00 95.75 101 TYR A O 1
ATOM 784 N N . PRO A 1 102 ? 19.514 2.249 -12.133 1.00 95.50 102 PRO A N 1
ATOM 785 C CA . PRO A 1 102 ? 19.786 0.829 -11.887 1.00 95.50 102 PRO A CA 1
ATOM 786 C C . PRO A 1 102 ? 18.708 0.180 -11.012 1.00 95.50 102 PRO A C 1
ATOM 788 O O . PRO A 1 102 ? 17.903 0.887 -10.417 1.00 95.50 102 PRO A O 1
ATOM 791 N N . ALA A 1 103 ? 18.761 -1.149 -10.860 1.00 93.44 103 ALA A N 1
ATOM 792 C CA . ALA A 1 103 ? 17.780 -1.952 -10.116 1.00 93.44 103 ALA A CA 1
ATOM 793 C C . ALA A 1 103 ? 17.264 -1.337 -8.791 1.00 93.44 103 ALA A C 1
ATOM 795 O O . ALA A 1 103 ? 16.058 -1.373 -8.579 1.00 93.44 103 ALA A O 1
ATOM 796 N N . PRO A 1 104 ? 18.080 -0.680 -7.934 1.00 95.00 104 PRO A N 1
ATOM 797 C CA . PRO A 1 104 ? 17.559 -0.008 -6.738 1.00 95.00 104 PRO A CA 1
ATOM 798 C C . PRO A 1 104 ? 16.467 1.049 -6.985 1.00 95.00 104 PRO A C 1
ATOM 800 O O . PRO A 1 104 ? 15.683 1.321 -6.080 1.00 95.00 104 PRO A O 1
ATOM 803 N N . ARG A 1 105 ? 16.411 1.664 -8.174 1.00 94.38 105 ARG A N 1
ATOM 804 C CA . ARG A 1 105 ? 15.326 2.579 -8.562 1.00 94.38 105 ARG A CA 1
ATOM 805 C C . ARG A 1 105 ? 14.045 1.828 -8.900 1.00 94.38 105 ARG A C 1
ATOM 807 O O . ARG A 1 105 ? 12.980 2.272 -8.489 1.00 94.38 105 ARG A O 1
ATOM 814 N N . ALA A 1 106 ? 14.152 0.693 -9.589 1.00 94.19 106 ALA A N 1
ATOM 815 C CA . ALA A 1 106 ? 13.022 -0.202 -9.812 1.00 94.19 106 ALA A CA 1
ATOM 816 C C . ALA A 1 106 ? 12.447 -0.694 -8.475 1.00 94.19 106 ALA A C 1
ATOM 818 O O . ALA A 1 106 ? 11.256 -0.538 -8.241 1.00 94.19 106 ALA A O 1
ATOM 819 N N . GLU A 1 107 ? 13.295 -1.156 -7.550 1.00 93.31 107 GLU A N 1
ATOM 820 C CA . GLU A 1 107 ? 12.853 -1.583 -6.212 1.00 93.31 107 GLU A CA 1
ATOM 821 C C . GLU A 1 107 ? 12.154 -0.463 -5.432 1.00 93.31 107 GLU A C 1
ATOM 823 O O . GLU A 1 107 ? 11.194 -0.709 -4.706 1.00 93.31 107 GLU A O 1
ATOM 828 N N . ALA A 1 108 ? 12.616 0.784 -5.579 1.00 92.00 108 ALA A N 1
ATOM 829 C CA . ALA A 1 108 ? 11.924 1.928 -5.000 1.00 92.00 108 ALA A CA 1
ATOM 830 C C . ALA A 1 108 ? 10.543 2.134 -5.634 1.00 92.00 108 ALA A C 1
ATOM 832 O O . ALA A 1 108 ? 9.569 2.217 -4.902 1.00 92.00 108 ALA A O 1
ATOM 833 N N . CYS A 1 109 ? 10.452 2.113 -6.964 1.00 94.31 109 CYS A N 1
ATOM 834 C CA . CYS A 1 109 ? 9.184 2.248 -7.678 1.00 94.31 109 CYS A CA 1
ATOM 835 C C . CYS A 1 109 ? 8.172 1.156 -7.297 1.00 94.31 109 CYS A C 1
ATOM 837 O O . CYS A 1 109 ? 6.990 1.438 -7.141 1.00 94.31 109 CYS A O 1
ATOM 839 N N . TRP A 1 110 ? 8.616 -0.091 -7.128 1.00 93.25 110 TRP A N 1
ATOM 840 C CA . TRP A 1 110 ? 7.727 -1.193 -6.746 1.00 93.25 110 TRP A CA 1
ATOM 841 C C . TRP A 1 110 ? 7.264 -1.099 -5.300 1.00 93.25 110 TRP A C 1
ATOM 843 O O . TRP A 1 110 ? 6.124 -1.444 -5.004 1.00 93.25 110 TRP A O 1
ATOM 853 N N . ARG A 1 111 ? 8.123 -0.603 -4.407 1.00 91.38 111 ARG A N 1
ATOM 854 C CA . ARG A 1 111 ? 7.725 -0.282 -3.037 1.00 91.38 111 ARG A CA 1
ATOM 855 C C . ARG A 1 111 ? 6.705 0.862 -3.017 1.00 91.38 111 ARG A C 1
ATOM 857 O O . ARG A 1 111 ? 5.754 0.790 -2.252 1.00 91.38 111 ARG A O 1
ATOM 864 N N . ASP A 1 112 ? 6.857 1.859 -3.886 1.00 91.44 112 ASP A N 1
ATOM 865 C CA . ASP A 1 112 ? 5.914 2.977 -3.999 1.00 91.44 112 ASP A CA 1
ATOM 866 C C . ASP A 1 112 ? 4.539 2.543 -4.545 1.00 91.44 112 ASP A C 1
ATOM 868 O O . ASP A 1 112 ? 3.557 3.223 -4.296 1.00 91.44 112 ASP A O 1
ATOM 872 N N . PHE A 1 113 ? 4.436 1.415 -5.261 1.00 92.25 113 PHE A N 1
ATOM 873 C CA . PHE A 1 113 ? 3.139 0.820 -5.632 1.00 92.25 113 PHE A CA 1
ATOM 874 C C . PHE A 1 113 ? 2.455 0.087 -4.479 1.00 92.25 113 PHE A C 1
ATOM 876 O O . PHE A 1 113 ? 1.241 -0.094 -4.499 1.00 92.25 113 PHE A O 1
ATOM 883 N N . TRP A 1 114 ? 3.237 -0.394 -3.516 1.00 91.56 114 TRP A N 1
ATOM 884 C CA . TRP A 1 114 ? 2.715 -1.072 -2.337 1.00 91.56 114 TRP A CA 1
ATOM 885 C C . TRP A 1 114 ? 2.220 -0.067 -1.281 1.00 91.56 114 TRP A C 1
ATOM 887 O O . TRP A 1 114 ? 1.261 -0.354 -0.567 1.00 91.56 114 TRP A O 1
ATOM 897 N N . HIS A 1 115 ? 2.862 1.099 -1.174 1.00 86.50 115 HIS A N 1
ATOM 898 C CA . HIS A 1 115 ? 2.457 2.186 -0.274 1.00 86.50 115 HIS A CA 1
ATOM 899 C C . HIS A 1 115 ? 1.226 2.944 -0.779 1.00 86.50 115 HIS A C 1
ATOM 901 O O . HIS A 1 115 ? 0.358 3.241 0.072 1.00 86.50 115 HIS A O 1
#

Sequence (115 aa):
MKPALSEAVKELIKKARIVSFSGWEATHPPAIIPLFQAADDEGRYLTDADFQQIQNLSPATSDLIPVAKLLRDRVTEIVDEAREVVLTTFPDITQPGGGLYPAPRAEACWRDFWH

pLDDT: mean 91.52, std 7.72, range [43.81, 98.19]